Protein AF-A0A0L6JPK9-F1 (afdb_monomer_lite)

Radius of gyration: 35.81 Å; chains: 1; bounding box: 74×45×93 Å

Foldseek 3Di:
DPPPPVVVVVVVVVVVVVVVVVVVVVVVVVVVVVVVVVVVVVVVVVVVVVVVVVVVVVVVVCCPPPVVVVVCCCPPVVDDPPPDDDDDDPDD

Sequence (92 aa):
MKKKKKSKFWFIVIALILLYSGYISYSLKGLLDSKKEQHNDLQNKISLQKKQKAELEKQMKNINSDEYIEKVAREKLGMVKKNERVYVDVNR

Structure (mmCIF, N/CA/C/O backbone):
data_AF-A0A0L6JPK9-F1
#
_entry.id   AF-A0A0L6JPK9-F1
#
loop_
_atom_site.group_PDB
_atom_site.id
_atom_site.type_symbol
_atom_site.label_atom_id
_atom_site.label_alt_id
_atom_site.label_comp_id
_atom_site.label_asym_id
_atom_site.label_entity_id
_atom_site.label_seq_id
_atom_site.pdbx_PDB_ins_code
_atom_site.Cartn_x
_atom_site.Cartn_y
_atom_site.Cartn_z
_atom_site.occupancy
_atom_site.B_iso_or_equiv
_atom_site.auth_seq_id
_atom_site.auth_comp_id
_atom_site.auth_asym_id
_atom_site.auth_atom_id
_atom_site.pdbx_PDB_model_num
ATOM 1 N N . MET A 1 1 ? 35.660 15.924 -53.737 1.00 47.09 1 MET A N 1
ATOM 2 C CA . MET A 1 1 ? 34.224 15.752 -53.394 1.00 47.09 1 MET A CA 1
ATOM 3 C C . MET A 1 1 ? 33.984 14.385 -52.728 1.00 47.09 1 MET A C 1
ATOM 5 O O . MET A 1 1 ? 33.854 13.399 -53.434 1.00 47.09 1 MET A O 1
ATOM 9 N N . LYS A 1 2 ? 33.976 14.268 -51.385 1.00 48.53 2 LYS A N 1
ATOM 10 C CA . LYS A 1 2 ? 33.747 12.975 -50.673 1.00 48.53 2 LYS A CA 1
ATOM 11 C C . LYS A 1 2 ? 32.927 13.105 -49.367 1.00 48.53 2 LYS A C 1
ATOM 13 O O . LYS A 1 2 ? 33.145 12.363 -48.419 1.00 48.53 2 LYS A O 1
ATOM 18 N N . LYS A 1 3 ? 31.964 14.035 -49.287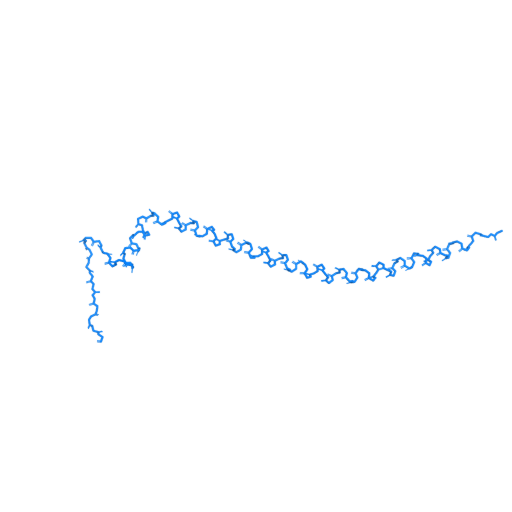 1.00 51.75 3 LYS A N 1
ATOM 19 C CA . LYS A 1 3 ? 31.165 14.261 -48.056 1.00 51.75 3 LYS A CA 1
ATOM 20 C C . LYS A 1 3 ? 29.821 13.507 -47.984 1.00 51.75 3 LYS A C 1
ATOM 22 O O . LYS A 1 3 ? 29.141 13.599 -46.973 1.00 51.75 3 LYS A O 1
ATOM 27 N N . LYS A 1 4 ? 29.440 12.713 -48.996 1.00 53.72 4 LYS A N 1
ATOM 28 C CA . LYS A 1 4 ? 28.116 12.044 -49.038 1.00 53.72 4 LYS A CA 1
ATOM 29 C C . LYS A 1 4 ? 28.044 10.657 -48.362 1.00 53.72 4 LYS A C 1
ATOM 31 O O . LYS A 1 4 ? 26.945 10.176 -48.114 1.00 53.72 4 LYS A O 1
ATOM 36 N N . LYS A 1 5 ? 29.175 10.008 -48.030 1.00 55.06 5 LYS A N 1
ATOM 37 C CA . LYS A 1 5 ? 29.179 8.653 -47.421 1.00 55.06 5 LYS A CA 1
ATOM 38 C C . LYS A 1 5 ? 28.907 8.634 -45.906 1.00 55.06 5 LYS A C 1
ATOM 40 O O . LYS A 1 5 ? 28.292 7.686 -45.433 1.00 55.06 5 LYS A O 1
ATOM 45 N N . LYS A 1 6 ? 29.293 9.679 -45.157 1.00 58.22 6 LYS A N 1
ATOM 46 C CA . LYS A 1 6 ? 29.075 9.741 -43.694 1.00 58.22 6 LYS A CA 1
ATOM 47 C C . LYS A 1 6 ? 27.592 9.853 -43.305 1.00 58.22 6 LYS A C 1
ATOM 49 O O . LYS A 1 6 ? 27.193 9.287 -42.299 1.00 58.22 6 LYS A O 1
ATOM 54 N N . SER A 1 7 ? 26.773 10.516 -44.128 1.00 65.50 7 SER A N 1
ATOM 55 C CA . SER A 1 7 ? 25.329 10.669 -43.884 1.00 65.50 7 SER A CA 1
ATOM 56 C C . SER A 1 7 ? 24.587 9.329 -43.953 1.00 65.50 7 SER A C 1
ATOM 58 O O . SER A 1 7 ? 23.858 8.998 -43.025 1.00 65.50 7 SER A O 1
ATOM 60 N N . LYS A 1 8 ? 24.829 8.510 -44.988 1.00 76.12 8 LYS A N 1
ATOM 61 C CA . LYS A 1 8 ? 24.188 7.187 -45.116 1.00 76.12 8 LYS A CA 1
ATOM 62 C C . LYS A 1 8 ? 24.574 6.233 -43.980 1.00 76.12 8 LYS A C 1
ATOM 64 O O . LYS A 1 8 ? 23.724 5.499 -43.497 1.00 76.12 8 LYS A O 1
ATOM 69 N N . PHE A 1 9 ? 25.829 6.281 -43.527 1.00 83.69 9 PHE A N 1
ATOM 70 C CA . PHE A 1 9 ? 26.279 5.502 -42.371 1.00 83.69 9 PHE A CA 1
ATOM 71 C C . PHE A 1 9 ? 25.569 5.929 -41.079 1.00 83.69 9 PHE A C 1
ATOM 73 O O . PHE A 1 9 ? 25.106 5.080 -40.326 1.00 83.69 9 PHE A O 1
ATOM 80 N N . TRP A 1 10 ? 25.403 7.236 -40.854 1.00 85.69 10 TRP A N 1
ATOM 81 C CA . TRP A 1 10 ? 24.679 7.740 -39.685 1.00 85.69 10 TRP A CA 1
ATOM 82 C C . TRP A 1 10 ? 23.204 7.308 -39.695 1.00 85.69 10 TRP A C 1
ATOM 84 O O . TRP A 1 10 ? 22.692 6.859 -38.673 1.00 85.69 10 TRP A O 1
ATOM 94 N N . PHE A 1 11 ? 22.536 7.335 -40.852 1.00 87.69 11 PHE A N 1
ATOM 95 C CA . PHE A 1 11 ? 21.165 6.824 -40.967 1.00 87.69 11 PHE A CA 1
ATOM 96 C C . PHE A 1 11 ? 21.046 5.341 -40.584 1.00 87.69 11 PHE A C 1
ATOM 98 O O . PHE A 1 11 ? 20.088 4.967 -39.914 1.00 87.69 11 PHE A O 1
ATOM 105 N N . ILE A 1 12 ? 22.032 4.512 -40.938 1.00 89.25 12 ILE A N 1
ATOM 106 C CA . ILE A 1 12 ? 22.064 3.088 -40.562 1.00 89.25 12 ILE A CA 1
ATOM 107 C C . ILE A 1 12 ? 22.246 2.919 -39.048 1.00 89.25 12 ILE A C 1
ATOM 109 O O . ILE A 1 12 ? 21.566 2.101 -38.433 1.00 89.25 12 ILE A O 1
ATOM 113 N N . VAL A 1 13 ? 23.115 3.721 -38.427 1.00 90.62 13 VAL A N 1
ATOM 114 C CA . VAL A 1 13 ? 23.320 3.701 -36.969 1.00 90.62 13 VAL A CA 1
ATOM 115 C C . VAL A 1 13 ? 22.050 4.126 -36.225 1.00 90.62 13 VAL A C 1
ATOM 117 O O . VAL A 1 13 ? 21.654 3.468 -35.268 1.00 90.62 13 VAL A O 1
ATOM 120 N N . ILE A 1 14 ? 21.365 5.176 -36.690 1.00 90.44 14 ILE A N 1
ATOM 121 C CA . ILE A 1 14 ? 20.085 5.618 -36.113 1.00 90.44 14 ILE A CA 1
ATOM 122 C C . ILE A 1 14 ? 19.013 4.535 -36.268 1.00 90.44 14 ILE A C 1
ATOM 124 O O . ILE A 1 14 ? 18.287 4.261 -35.315 1.00 90.44 14 ILE A O 1
ATOM 128 N N . ALA A 1 15 ? 18.934 3.885 -37.431 1.00 90.81 15 ALA A N 1
ATOM 129 C CA . ALA A 1 15 ? 17.985 2.801 -37.662 1.00 90.81 15 ALA A CA 1
ATOM 130 C C . ALA A 1 15 ? 18.222 1.612 -36.714 1.00 90.81 15 ALA A C 1
ATOM 132 O O . ALA A 1 15 ? 17.265 1.080 -36.159 1.00 90.81 15 ALA A O 1
ATOM 133 N N . LEU A 1 16 ? 19.483 1.239 -36.465 1.00 91.56 16 LEU A N 1
ATOM 134 C CA . LEU A 1 16 ? 19.838 0.187 -35.505 1.00 91.56 16 LEU A CA 1
ATOM 135 C C . LEU A 1 16 ? 19.463 0.555 -34.064 1.00 91.56 16 LEU A C 1
ATOM 137 O O . LEU A 1 16 ? 18.926 -0.284 -33.343 1.00 91.56 16 LEU A O 1
ATOM 141 N N . ILE A 1 17 ? 19.690 1.806 -33.654 1.00 91.12 17 ILE A N 1
ATOM 142 C CA . ILE A 1 17 ? 19.300 2.297 -32.323 1.00 91.12 17 ILE A CA 1
ATOM 143 C C . ILE A 1 17 ? 17.775 2.272 -32.162 1.00 91.12 17 ILE A C 1
ATOM 145 O O . ILE A 1 17 ? 17.278 1.838 -31.124 1.00 91.12 17 ILE A O 1
ATOM 149 N N . LEU A 1 18 ? 17.027 2.689 -33.188 1.00 89.81 18 LEU A N 1
ATOM 150 C CA . LEU A 1 18 ? 15.562 2.647 -33.180 1.00 89.81 18 LEU A CA 1
ATOM 151 C C . LEU A 1 18 ? 15.032 1.211 -33.111 1.00 89.81 18 LEU A C 1
ATOM 153 O O . LEU A 1 18 ? 14.115 0.945 -32.337 1.00 89.81 18 LEU A O 1
ATOM 157 N N . LEU A 1 19 ? 15.634 0.276 -33.853 1.00 88.69 19 LEU A N 1
ATOM 158 C CA . LEU A 1 19 ? 15.266 -1.141 -33.790 1.00 88.69 19 LEU A CA 1
ATOM 159 C C . LEU A 1 19 ? 15.508 -1.723 -32.390 1.00 88.69 19 LEU A C 1
ATOM 161 O O . LEU A 1 19 ? 14.638 -2.384 -31.824 1.00 88.69 19 LEU A O 1
ATOM 165 N N . TYR A 1 20 ? 16.676 -1.436 -31.812 1.00 88.06 20 TYR A N 1
ATOM 166 C CA . TYR A 1 20 ? 17.056 -1.903 -30.481 1.00 88.06 20 TYR A CA 1
ATOM 167 C C . TYR A 1 20 ? 16.163 -1.306 -29.382 1.00 88.06 20 TYR A C 1
ATOM 169 O O . TYR A 1 20 ? 15.686 -2.021 -28.500 1.00 88.06 20 TYR A O 1
ATOM 177 N N . SER A 1 21 ? 15.858 -0.009 -29.470 1.00 83.50 21 SER A N 1
ATOM 178 C CA . SER A 1 21 ? 14.944 0.678 -28.552 1.00 83.50 21 SER A CA 1
ATOM 179 C C . SER A 1 21 ? 13.507 0.153 -2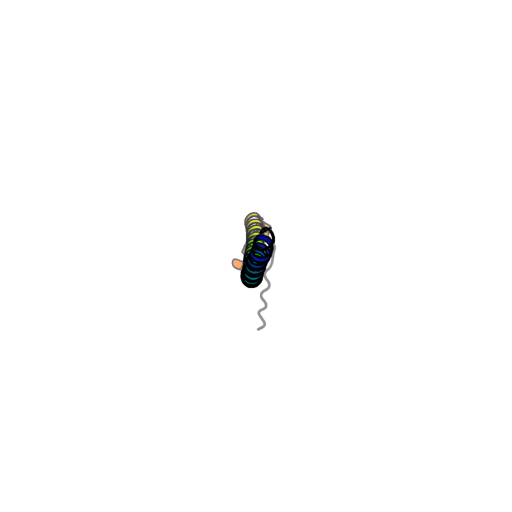8.662 1.00 83.50 21 SER A C 1
ATOM 181 O O . SER A 1 21 ? 12.840 -0.030 -27.640 1.00 83.50 21 SER A O 1
ATOM 183 N N . GLY A 1 22 ? 13.046 -0.162 -29.878 1.00 83.12 22 GLY A N 1
ATOM 184 C CA . GLY A 1 22 ? 11.748 -0.797 -30.110 1.00 83.12 22 GLY A CA 1
ATOM 185 C C . GLY A 1 22 ? 11.651 -2.175 -29.451 1.00 83.12 22 GLY A C 1
ATOM 186 O O . GLY A 1 22 ? 10.665 -2.462 -28.772 1.00 83.12 22 GLY A O 1
ATOM 187 N N . TYR A 1 23 ? 12.705 -2.989 -29.567 1.00 82.38 23 TYR A N 1
ATOM 188 C CA . TYR A 1 23 ? 12.782 -4.308 -28.932 1.00 82.38 23 TYR A CA 1
ATOM 189 C C . TYR A 1 23 ? 12.741 -4.230 -27.396 1.00 82.38 23 TYR A C 1
ATOM 191 O O . TYR A 1 23 ? 11.951 -4.930 -26.760 1.00 82.38 23 TYR A O 1
ATOM 199 N N . ILE A 1 24 ? 13.523 -3.328 -26.792 1.00 78.00 24 ILE A N 1
ATOM 200 C CA . ILE A 1 24 ? 13.523 -3.112 -25.333 1.00 78.00 24 ILE A CA 1
ATOM 201 C C . ILE A 1 24 ? 12.161 -2.609 -24.849 1.00 78.00 24 ILE A C 1
ATOM 203 O O . ILE A 1 24 ? 11.670 -3.031 -23.806 1.00 78.00 24 ILE A O 1
ATOM 207 N N . SER A 1 25 ? 11.518 -1.722 -25.607 1.00 73.31 25 SER A N 1
ATOM 208 C CA . SER A 1 25 ? 10.225 -1.152 -25.218 1.00 73.31 25 SER A CA 1
ATOM 209 C C . SER A 1 25 ? 9.115 -2.201 -25.139 1.00 73.31 25 SER A C 1
ATOM 211 O O . SER A 1 25 ? 8.182 -2.039 -24.355 1.00 73.31 25 SER A O 1
ATOM 213 N N . TYR A 1 26 ? 9.196 -3.271 -25.934 1.00 73.69 26 TYR A N 1
ATOM 214 C CA . TYR A 1 26 ? 8.226 -4.363 -25.885 1.00 73.69 26 TYR A CA 1
ATOM 215 C C . TYR A 1 26 ? 8.426 -5.249 -24.648 1.00 73.69 26 TYR A C 1
ATOM 217 O O . TYR A 1 26 ? 7.461 -5.566 -23.956 1.00 73.69 26 TYR A O 1
ATOM 225 N N . SER A 1 27 ? 9.676 -5.587 -24.313 1.00 69.88 27 SER A N 1
ATOM 226 C CA . SER A 1 27 ? 9.984 -6.425 -23.145 1.00 69.88 27 SER A CA 1
ATOM 227 C C . SER A 1 27 ? 9.771 -5.702 -21.812 1.00 69.88 27 SER A C 1
ATOM 229 O O . SER A 1 27 ? 9.364 -6.323 -20.829 1.00 69.88 27 SER A O 1
ATOM 231 N N . LEU A 1 28 ? 9.980 -4.382 -21.771 1.00 67.19 28 LEU A N 1
ATOM 232 C CA . LEU A 1 28 ? 9.848 -3.594 -20.545 1.00 67.19 28 LEU A CA 1
ATOM 233 C C . LEU A 1 28 ? 8.388 -3.402 -20.102 1.00 67.19 28 LEU A C 1
ATOM 235 O O . LEU A 1 28 ? 8.127 -3.300 -18.906 1.00 67.19 28 LEU A O 1
ATOM 239 N N . LYS A 1 29 ? 7.432 -3.387 -21.043 1.00 71.19 29 LYS A N 1
ATOM 240 C CA . LYS A 1 29 ? 6.001 -3.192 -20.744 1.00 71.19 29 LYS A CA 1
ATOM 241 C C . LYS A 1 29 ? 5.413 -4.340 -19.922 1.00 71.19 29 LYS A C 1
ATOM 243 O O . LYS A 1 29 ? 4.814 -4.082 -18.886 1.00 71.19 29 LYS A O 1
ATOM 248 N N . GLY A 1 30 ? 5.676 -5.591 -20.309 1.00 73.38 30 GLY A N 1
ATOM 249 C CA . GLY A 1 30 ? 5.145 -6.759 -19.593 1.00 73.38 30 GLY A CA 1
ATOM 250 C C . GLY A 1 30 ? 5.633 -6.863 -18.142 1.00 73.38 30 GLY A C 1
ATOM 251 O O . GLY A 1 30 ? 4.859 -7.193 -17.247 1.00 73.38 30 GLY A O 1
ATOM 252 N N . LEU A 1 31 ? 6.900 -6.515 -17.887 1.00 75.38 31 LEU A N 1
ATOM 253 C CA . LEU A 1 31 ? 7.461 -6.479 -16.531 1.00 75.38 31 LEU A CA 1
ATOM 254 C C . LEU A 1 31 ? 6.861 -5.342 -15.686 1.00 75.38 31 LEU A C 1
ATOM 256 O O . LEU A 1 31 ? 6.699 -5.474 -14.472 1.00 75.38 31 LEU A O 1
ATOM 260 N N . LEU A 1 32 ? 6.580 -4.199 -16.316 1.00 77.44 32 LEU A N 1
ATOM 261 C CA . LEU A 1 32 ? 6.013 -3.044 -15.631 1.00 77.44 32 LEU A CA 1
ATOM 262 C C . LEU A 1 32 ? 4.567 -3.316 -15.207 1.00 77.44 32 LEU A C 1
ATOM 264 O O . LEU A 1 32 ? 4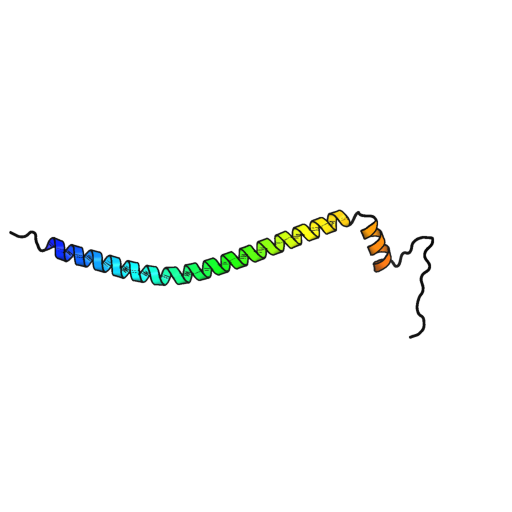.201 -2.989 -14.079 1.00 77.44 32 LEU A O 1
ATOM 268 N N . ASP A 1 33 ? 3.779 -3.947 -16.077 1.00 77.44 33 ASP A N 1
ATOM 269 C CA . ASP A 1 33 ? 2.380 -4.272 -15.805 1.00 77.44 33 ASP A CA 1
ATOM 270 C C . ASP A 1 33 ? 2.261 -5.277 -14.654 1.00 77.44 33 ASP A C 1
ATOM 272 O O . ASP A 1 33 ? 1.531 -5.022 -13.694 1.00 77.44 33 ASP A O 1
ATOM 276 N N . SER A 1 34 ? 3.075 -6.341 -14.651 1.00 74.94 34 SER A N 1
ATOM 277 C CA . SER A 1 34 ? 3.068 -7.316 -13.553 1.00 74.94 34 SER A CA 1
ATOM 278 C C . SER A 1 34 ? 3.506 -6.698 -12.219 1.00 74.94 34 SER A C 1
ATOM 280 O O . SER A 1 34 ? 2.911 -6.967 -11.174 1.00 74.94 34 SER A O 1
ATOM 282 N N . LYS A 1 35 ? 4.519 -5.818 -12.230 1.00 75.31 35 LYS A N 1
ATOM 283 C CA . LYS A 1 35 ? 4.934 -5.082 -11.026 1.00 75.31 35 LYS A CA 1
ATOM 284 C C . LYS A 1 35 ? 3.854 -4.122 -10.541 1.00 75.31 35 LYS A C 1
ATOM 286 O O . LYS A 1 35 ? 3.703 -3.949 -9.332 1.00 75.31 35 LYS A O 1
ATOM 291 N N . LYS A 1 36 ? 3.114 -3.491 -11.452 1.00 83.94 36 LYS A N 1
ATOM 292 C CA . LYS A 1 36 ? 2.042 -2.551 -11.113 1.00 83.94 36 LYS A CA 1
ATOM 293 C C . LYS A 1 36 ? 0.848 -3.268 -10.491 1.00 83.94 36 LYS A C 1
ATOM 295 O O . LYS A 1 36 ? 0.309 -2.775 -9.502 1.00 83.94 36 LYS A O 1
ATOM 300 N N . GLU A 1 37 ? 0.482 -4.440 -11.004 1.00 84.25 37 GLU A N 1
ATOM 301 C CA . GLU A 1 37 ? -0.544 -5.290 -10.393 1.00 84.25 37 GLU A CA 1
ATOM 302 C C . GLU A 1 37 ? -0.14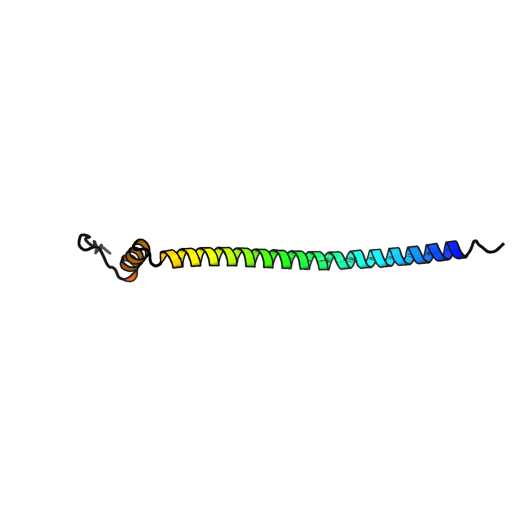3 -5.743 -8.990 1.00 84.25 37 GLU A C 1
ATOM 304 O O . GLU A 1 37 ? -0.903 -5.541 -8.045 1.00 84.25 37 GLU A O 1
ATOM 309 N N . GLN A 1 38 ? 1.077 -6.266 -8.823 1.00 83.00 38 GLN A N 1
ATOM 310 C CA . GLN A 1 38 ? 1.583 -6.675 -7.507 1.00 83.00 38 GLN A CA 1
ATOM 311 C C . GLN A 1 38 ? 1.609 -5.508 -6.517 1.00 83.00 38 GLN A C 1
ATOM 313 O O . GLN A 1 38 ? 1.222 -5.660 -5.359 1.00 83.00 38 GLN A O 1
ATOM 318 N N . HIS A 1 39 ? 2.034 -4.326 -6.968 1.00 87.00 39 HIS A N 1
ATOM 319 C CA . HIS A 1 39 ? 2.033 -3.127 -6.141 1.00 87.00 39 HIS A CA 1
ATOM 320 C C . HIS A 1 39 ? 0.612 -2.725 -5.724 1.00 87.00 39 HIS A C 1
ATOM 322 O O . HIS A 1 39 ? 0.385 -2.407 -4.558 1.00 87.00 39 HIS A O 1
ATOM 328 N N . ASN A 1 40 ? -0.353 -2.761 -6.645 1.00 90.12 40 ASN A N 1
ATOM 329 C CA . ASN A 1 40 ? -1.746 -2.445 -6.335 1.00 90.12 40 ASN A CA 1
ATOM 330 C C . ASN A 1 40 ? -2.370 -3.456 -5.365 1.00 90.12 40 ASN A C 1
ATOM 332 O O . ASN A 1 40 ? -3.043 -3.047 -4.422 1.00 90.12 40 ASN A O 1
ATOM 336 N N . ASP A 1 41 ? -2.118 -4.753 -5.544 1.00 91.50 41 ASP A N 1
ATOM 337 C CA . ASP A 1 41 ? -2.599 -5.790 -4.625 1.00 91.50 41 ASP A CA 1
ATOM 338 C C . ASP A 1 41 ? -2.014 -5.613 -3.213 1.00 91.50 41 ASP A C 1
ATOM 340 O O . ASP A 1 41 ? -2.741 -5.619 -2.217 1.00 91.50 41 ASP A O 1
ATOM 344 N N . LEU A 1 42 ? -0.707 -5.349 -3.116 1.00 89.94 42 LEU A N 1
ATOM 345 C CA . LEU A 1 42 ? -0.047 -5.044 -1.845 1.00 89.94 42 LEU A CA 1
ATOM 346 C C . LEU A 1 42 ? -0.626 -3.787 -1.184 1.00 89.94 42 LEU A C 1
ATOM 348 O O . LEU A 1 42 ? -0.911 -3.805 0.013 1.00 89.94 42 LEU A O 1
ATOM 352 N N . GLN A 1 43 ? -0.852 -2.712 -1.942 1.00 91.81 43 GLN A N 1
ATOM 353 C CA . GLN A 1 43 ? -1.481 -1.494 -1.420 1.00 91.81 43 GLN A CA 1
ATOM 354 C C . GLN A 1 43 ? -2.907 -1.753 -0.926 1.00 91.81 43 GLN A C 1
ATOM 356 O O . GLN A 1 43 ? -3.280 -1.289 0.155 1.00 91.81 43 GLN A O 1
ATOM 361 N N . ASN A 1 44 ? -3.688 -2.550 -1.657 1.00 93.00 44 ASN A N 1
ATOM 362 C CA . ASN A 1 44 ? -5.032 -2.939 -1.243 1.00 93.00 44 ASN A CA 1
ATOM 363 C C . ASN A 1 44 ? -4.997 -3.726 0.071 1.00 93.00 44 ASN A C 1
ATOM 365 O O . ASN A 1 44 ? -5.734 -3.384 1.000 1.00 93.00 44 ASN A O 1
ATOM 369 N N . LYS A 1 45 ? -4.092 -4.702 0.201 1.00 92.44 45 LYS A N 1
ATOM 370 C CA . LYS A 1 45 ? -3.884 -5.469 1.440 1.00 92.44 45 LYS A CA 1
ATOM 371 C C . LYS A 1 45 ? -3.496 -4.572 2.614 1.00 92.44 45 LYS A C 1
ATOM 373 O O . LYS A 1 45 ? -4.106 -4.674 3.675 1.00 92.44 45 LYS A O 1
ATOM 378 N N . ILE A 1 46 ? -2.563 -3.639 2.414 1.00 93.44 46 ILE A N 1
ATOM 379 C CA . ILE A 1 46 ? -2.169 -2.659 3.440 1.00 93.44 46 ILE A CA 1
ATOM 380 C C . ILE A 1 46 ? -3.369 -1.800 3.854 1.00 93.44 46 ILE A C 1
ATOM 382 O O . ILE A 1 46 ? -3.575 -1.549 5.042 1.00 93.44 46 ILE A O 1
ATOM 386 N N . SER A 1 47 ? -4.177 -1.348 2.893 1.00 92.88 47 SER A N 1
ATOM 387 C CA . SER A 1 47 ? -5.358 -0.526 3.173 1.00 92.88 47 SER A CA 1
ATOM 388 C C . SER A 1 47 ? -6.408 -1.291 3.986 1.00 92.88 47 SER A C 1
ATOM 390 O O . SER A 1 47 ? -6.963 -0.748 4.943 1.00 92.88 47 SER A O 1
ATOM 392 N N . LEU A 1 48 ? -6.628 -2.569 3.660 1.00 93.38 48 LEU A N 1
ATOM 393 C CA . LEU A 1 48 ? -7.561 -3.444 4.359 1.00 93.38 48 LEU A CA 1
ATOM 394 C C . LEU A 1 48 ? -7.081 -3.718 5.786 1.00 93.38 48 LEU A C 1
ATOM 396 O O . LEU A 1 48 ? -7.845 -3.541 6.731 1.00 93.38 48 LEU A O 1
ATOM 400 N N . GLN A 1 49 ? -5.803 -4.061 5.953 1.00 88.81 49 GLN A N 1
ATOM 401 C CA . GLN A 1 49 ? -5.200 -4.284 7.267 1.00 88.81 49 GLN A CA 1
ATOM 402 C C . GLN A 1 49 ? -5.240 -3.023 8.137 1.00 88.81 49 GLN A C 1
ATOM 404 O O . GLN A 1 49 ? -5.520 -3.108 9.329 1.00 88.81 49 GLN A O 1
ATOM 409 N N . LYS A 1 50 ? -5.022 -1.834 7.558 1.00 92.31 50 LYS A N 1
ATOM 410 C CA . LYS A 1 50 ? -5.172 -0.561 8.282 1.00 92.31 50 LYS A CA 1
ATOM 411 C C . LYS A 1 50 ? -6.608 -0.326 8.745 1.00 92.31 50 LYS A C 1
ATOM 413 O O . LYS A 1 50 ? -6.800 0.103 9.879 1.00 92.31 50 LYS A O 1
ATOM 418 N N . LYS A 1 51 ? -7.606 -0.622 7.903 1.00 92.06 51 LYS A N 1
ATOM 419 C CA . LYS A 1 51 ? -9.024 -0.533 8.288 1.00 92.06 51 LYS A CA 1
ATOM 420 C C . LYS A 1 51 ? -9.357 -1.501 9.421 1.00 92.06 51 LYS A C 1
ATOM 422 O O . LYS A 1 51 ? -9.916 -1.070 10.422 1.00 92.06 51 LYS A O 1
ATOM 427 N N . GLN A 1 52 ? -8.943 -2.762 9.298 1.00 90.69 52 GLN A N 1
ATOM 428 C CA . GLN A 1 52 ? -9.129 -3.773 10.343 1.00 90.69 52 GLN A CA 1
ATOM 429 C C . GLN A 1 52 ? -8.468 -3.351 11.656 1.00 90.69 52 GLN A C 1
ATOM 431 O O . GLN A 1 52 ? -9.085 -3.431 12.711 1.00 90.69 52 GLN A O 1
ATOM 436 N N . LYS A 1 53 ? -7.236 -2.834 11.600 1.00 88.69 53 LYS A N 1
ATOM 437 C CA . LYS A 1 53 ? -6.546 -2.315 12.782 1.00 88.69 53 LYS A CA 1
ATOM 438 C C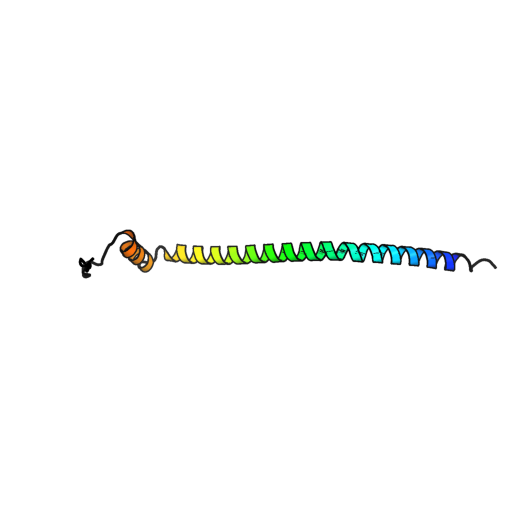 . LYS A 1 53 ? -7.324 -1.171 13.436 1.00 88.69 53 LYS A C 1
ATOM 440 O O . LYS A 1 53 ? -7.514 -1.197 14.645 1.00 88.69 53 LYS A O 1
ATOM 445 N N . ALA A 1 54 ? -7.797 -0.198 12.658 1.00 89.38 54 ALA A N 1
ATOM 446 C CA . ALA A 1 54 ? -8.581 0.919 13.186 1.00 89.38 54 ALA A CA 1
ATOM 447 C C . ALA A 1 54 ? -9.906 0.454 13.817 1.00 89.38 54 ALA A C 1
ATOM 449 O O . ALA A 1 54 ? -10.334 0.988 14.840 1.00 89.38 54 ALA A O 1
ATOM 450 N N . GLU A 1 55 ? -10.546 -0.560 13.234 1.00 86.06 55 GLU A N 1
ATOM 451 C CA . GLU A 1 55 ? -11.759 -1.161 13.780 1.00 86.06 55 GLU A CA 1
ATOM 452 C C . GLU A 1 55 ? -11.489 -1.894 15.100 1.00 86.06 55 GLU A C 1
ATOM 454 O O . GLU A 1 55 ? -12.201 -1.669 16.077 1.00 86.06 55 GLU A O 1
ATOM 459 N N . LEU A 1 56 ? -10.416 -2.685 15.171 1.00 85.50 56 LEU A N 1
ATOM 460 C CA . LEU A 1 56 ? -9.982 -3.351 16.401 1.00 85.50 56 LEU A CA 1
ATOM 461 C C . LEU A 1 56 ? -9.587 -2.348 17.491 1.00 85.50 56 LEU A C 1
ATOM 463 O O . LEU A 1 56 ? -9.943 -2.536 18.648 1.00 85.50 56 LEU A O 1
ATOM 467 N N . GLU A 1 57 ? -8.913 -1.249 17.147 1.00 83.69 57 GLU A N 1
ATOM 468 C CA . GLU A 1 57 ? -8.603 -0.173 18.099 1.00 83.69 57 GLU A CA 1
ATOM 469 C C . GLU A 1 57 ? -9.874 0.502 18.629 1.00 83.69 57 GLU A C 1
ATOM 471 O O . GLU A 1 57 ? -9.964 0.818 19.817 1.00 83.69 57 GLU A O 1
ATOM 476 N N . LYS A 1 58 ? -10.884 0.698 17.773 1.00 82.62 58 LYS A N 1
ATOM 477 C CA . LYS A 1 58 ? -12.191 1.215 18.192 1.00 82.62 58 LYS A CA 1
ATOM 478 C C . LYS A 1 58 ? -12.902 0.229 19.119 1.00 82.62 58 LYS A C 1
ATOM 480 O O . LYS A 1 58 ? -13.437 0.647 20.142 1.00 82.62 58 LYS A O 1
ATOM 485 N N . GLN A 1 59 ? -12.866 -1.064 18.798 1.00 77.19 59 GLN A N 1
ATOM 486 C CA . GLN A 1 59 ? -13.388 -2.109 19.675 1.00 77.19 59 GLN A CA 1
ATOM 487 C C . GLN A 1 59 ? -12.657 -2.100 21.018 1.00 77.19 59 GLN A C 1
ATOM 489 O O . GLN A 1 59 ? -13.322 -2.032 22.040 1.00 77.19 59 GLN A O 1
ATOM 494 N N . MET A 1 60 ? -11.321 -2.046 21.041 1.00 74.50 60 MET A N 1
ATOM 495 C CA . MET A 1 60 ? -10.534 -1.975 22.279 1.00 74.50 60 MET A CA 1
ATOM 496 C C . MET A 1 60 ? -10.859 -0.754 23.138 1.00 74.50 60 MET A C 1
ATOM 498 O O . MET A 1 60 ? -10.949 -0.880 24.354 1.00 74.50 60 MET A O 1
ATOM 502 N N . LYS A 1 61 ? -11.069 0.420 22.537 1.00 72.75 61 LYS A N 1
ATOM 503 C CA . LYS A 1 61 ? -11.521 1.603 23.289 1.00 72.75 61 LYS A CA 1
ATOM 504 C C . LYS A 1 61 ? -12.898 1.390 23.913 1.00 72.75 61 LYS A C 1
ATOM 506 O O . LYS A 1 61 ? -13.138 1.845 25.026 1.00 72.75 61 LYS A O 1
ATOM 511 N N . ASN A 1 62 ? -13.767 0.667 23.216 1.00 67.94 62 ASN A N 1
ATOM 512 C CA . ASN A 1 62 ? -15.107 0.343 23.684 1.00 67.94 62 ASN A CA 1
ATOM 513 C C . ASN A 1 62 ? -15.146 -0.879 24.618 1.00 67.94 62 ASN A C 1
ATOM 515 O O . ASN A 1 62 ? -16.168 -1.086 25.253 1.00 67.94 62 ASN A O 1
ATOM 519 N N . ILE A 1 63 ? -14.067 -1.665 24.758 1.00 65.06 63 ILE A N 1
ATOM 520 C CA . ILE A 1 63 ? -14.015 -2.812 25.688 1.00 65.06 63 ILE A CA 1
ATOM 521 C C . ILE A 1 63 ? -14.250 -2.368 27.139 1.00 65.06 63 ILE A C 1
ATOM 523 O O . ILE A 1 63 ? -14.829 -3.111 27.924 1.00 65.06 63 ILE A O 1
ATOM 527 N N . ASN A 1 64 ? -13.831 -1.149 27.482 1.00 64.50 64 ASN A N 1
ATOM 528 C CA . ASN A 1 64 ? -14.031 -0.572 28.810 1.00 64.50 64 ASN A CA 1
ATOM 529 C C . ASN A 1 64 ? -15.351 0.204 28.937 1.00 64.50 64 ASN A C 1
ATOM 531 O O . ASN A 1 64 ? -15.547 0.879 29.944 1.00 64.50 64 ASN A O 1
ATOM 535 N N . SER A 1 65 ? -16.230 0.180 27.926 1.00 72.50 65 SER A N 1
ATOM 536 C CA . SER A 1 65 ? -17.562 0.759 28.078 1.00 72.50 65 SER A CA 1
ATOM 537 C C . SER A 1 65 ? -18.453 -0.196 28.867 1.00 72.50 65 SER A C 1
ATOM 539 O O . SER A 1 65 ? -18.406 -1.416 28.678 1.00 72.50 65 SER A O 1
ATOM 541 N N . ASP A 1 66 ? -19.306 0.367 29.722 1.00 71.38 66 ASP A N 1
ATOM 542 C CA . ASP A 1 66 ? -20.283 -0.398 30.505 1.00 71.38 66 ASP A CA 1
ATOM 543 C C . ASP A 1 66 ? -21.151 -1.296 29.611 1.00 71.38 66 ASP A C 1
ATOM 545 O O . ASP A 1 66 ? -21.511 -2.405 29.992 1.00 71.38 66 ASP A O 1
ATOM 549 N N . GLU A 1 67 ? -21.421 -0.857 28.381 1.00 76.00 67 GLU A N 1
ATOM 550 C CA . GLU A 1 67 ? -22.212 -1.572 27.380 1.00 76.00 67 GLU A CA 1
ATOM 551 C C . GLU A 1 67 ? -21.523 -2.856 26.884 1.00 76.00 67 GLU A C 1
ATOM 553 O O . GLU A 1 67 ? -22.167 -3.898 26.736 1.00 76.00 67 GLU A O 1
ATOM 558 N N . TYR A 1 68 ? -20.202 -2.818 26.666 1.00 76.81 68 TYR A N 1
ATOM 559 C CA . TYR A 1 68 ? -19.433 -4.003 26.285 1.00 76.81 68 TYR A CA 1
ATOM 560 C C . TYR A 1 68 ? -19.286 -4.974 27.461 1.00 76.81 68 TYR A C 1
ATOM 562 O O . TYR A 1 68 ? -19.425 -6.185 27.279 1.00 76.81 68 TYR A O 1
ATOM 570 N N . ILE A 1 69 ? -19.067 -4.453 28.672 1.00 73.56 69 ILE A N 1
ATOM 571 C CA . ILE A 1 69 ? -19.002 -5.255 29.899 1.00 73.56 69 ILE A CA 1
ATOM 572 C C . ILE A 1 69 ? -20.347 -5.944 30.156 1.00 73.56 69 ILE A C 1
ATOM 574 O O . ILE A 1 69 ? -20.373 -7.150 30.388 1.00 73.56 69 ILE A O 1
ATOM 578 N N . GLU A 1 70 ? -21.464 -5.224 30.045 1.00 78.88 70 GLU A N 1
ATOM 579 C CA . GLU A 1 70 ? -22.821 -5.763 30.191 1.00 78.88 70 GLU A CA 1
ATOM 580 C C . GLU A 1 70 ? -23.112 -6.837 29.131 1.00 78.88 70 GLU A C 1
ATOM 582 O O . GLU A 1 70 ? -23.662 -7.893 29.454 1.00 78.88 70 GLU A O 1
ATOM 587 N N . LYS A 1 71 ? -22.678 -6.625 27.881 1.00 81.06 71 LYS A N 1
ATOM 588 C CA . LYS A 1 71 ? -22.817 -7.615 26.806 1.00 81.06 71 LYS A CA 1
ATOM 589 C C . LYS A 1 71 ? -22.022 -8.890 27.087 1.00 81.06 71 LYS A C 1
ATOM 591 O O . LYS A 1 71 ? -22.580 -9.981 27.007 1.00 81.06 71 LYS A O 1
ATOM 596 N N . VAL A 1 72 ? -20.747 -8.775 27.461 1.00 81.38 72 VAL A N 1
ATOM 597 C CA . VAL A 1 72 ? -19.908 -9.936 27.806 1.00 81.38 72 VAL A CA 1
ATOM 598 C C . VAL A 1 72 ? -20.436 -10.643 29.057 1.00 81.38 72 VAL A C 1
ATOM 600 O O . VAL A 1 72 ? -20.447 -11.873 29.099 1.00 81.38 72 VAL A O 1
ATOM 603 N N . ALA A 1 73 ? -20.916 -9.897 30.052 1.00 81.69 73 ALA A N 1
ATOM 604 C CA . ALA A 1 73 ? -21.506 -10.453 31.263 1.00 81.69 73 ALA A CA 1
ATOM 605 C C . ALA A 1 73 ? -22.780 -11.259 30.954 1.00 81.69 73 ALA A C 1
ATOM 607 O O . ALA A 1 73 ? -22.926 -12.373 31.456 1.00 81.69 73 ALA A O 1
ATOM 608 N N . ARG A 1 74 ? -23.656 -10.769 30.066 1.00 84.25 74 ARG A N 1
ATOM 609 C CA . ARG A 1 74 ? -24.839 -11.518 29.612 1.00 84.25 74 ARG A CA 1
ATOM 610 C C . ARG A 1 74 ? -24.481 -12.726 28.743 1.00 84.25 74 ARG A C 1
ATOM 612 O O . ARG A 1 74 ? -24.966 -13.820 29.006 1.00 84.25 74 ARG A O 1
ATOM 619 N N . GLU A 1 75 ? -23.636 -12.547 27.727 1.00 82.12 75 GLU A N 1
ATOM 620 C CA . GLU A 1 75 ? -23.355 -13.583 26.718 1.00 82.12 75 GLU A CA 1
ATOM 621 C C . GLU A 1 75 ? -22.410 -14.681 27.221 1.00 82.12 75 GLU A C 1
ATOM 623 O O . GLU A 1 75 ? -22.617 -15.853 26.915 1.00 82.12 75 GLU A O 1
ATOM 628 N N . LYS A 1 76 ? -21.360 -14.322 27.973 1.00 83.06 76 LYS A N 1
ATOM 629 C CA . LYS A 1 76 ? -20.340 -15.281 28.433 1.00 83.06 76 LYS A CA 1
ATOM 630 C C . LYS A 1 76 ? -20.533 -15.748 29.868 1.00 83.06 76 LYS A C 1
ATOM 632 O O . LYS A 1 76 ? -20.147 -16.870 30.176 1.00 83.06 76 LYS A O 1
ATOM 637 N N . LEU A 1 77 ? -21.066 -14.895 30.744 1.00 81.25 77 LEU A N 1
ATOM 638 C CA . LEU A 1 77 ? -21.203 -15.198 32.175 1.00 81.25 77 LEU A CA 1
ATOM 639 C C . LEU A 1 77 ? -22.653 -15.482 32.594 1.00 81.25 77 LEU A C 1
ATOM 641 O O . LEU A 1 77 ? -22.877 -15.856 33.742 1.00 81.25 77 LEU A O 1
ATOM 645 N N . GLY A 1 78 ? -23.634 -15.299 31.700 1.00 80.44 78 GLY A N 1
ATOM 646 C CA . GLY A 1 78 ? -25.057 -15.471 32.016 1.00 80.44 78 GLY A CA 1
ATOM 647 C C . GLY A 1 78 ? -25.561 -14.521 33.108 1.00 80.44 78 GLY A C 1
ATOM 648 O O . GLY A 1 78 ? -26.574 -14.795 33.749 1.00 80.44 78 GLY A O 1
ATOM 649 N N . MET A 1 79 ? -24.840 -13.427 33.362 1.00 81.38 79 MET A N 1
ATOM 650 C CA . MET A 1 79 ? -25.186 -12.458 34.394 1.00 81.38 79 MET A CA 1
ATOM 651 C C . MET A 1 79 ? -26.352 -11.590 33.929 1.00 81.38 79 MET A C 1
ATOM 653 O O . MET A 1 79 ? -26.376 -11.115 32.797 1.00 81.38 79 MET A O 1
ATOM 657 N N . VAL A 1 80 ? -27.292 -11.336 34.834 1.00 81.50 80 VAL A N 1
ATOM 658 C CA . VAL A 1 80 ? -28.454 -10.467 34.614 1.00 81.50 80 VAL A CA 1
ATOM 659 C C . VAL A 1 80 ? -28.491 -9.365 35.665 1.00 81.50 80 VAL A C 1
ATOM 661 O O . VAL A 1 80 ? -27.951 -9.527 36.764 1.00 81.50 80 VAL A O 1
ATOM 664 N N . LYS A 1 81 ? -29.107 -8.219 35.351 1.00 79.00 81 LYS A N 1
ATOM 665 C CA . LYS A 1 81 ? -29.251 -7.141 36.341 1.00 79.00 81 LYS A CA 1
ATOM 666 C C . LYS A 1 81 ? -30.109 -7.624 37.511 1.00 79.00 81 LYS A C 1
ATOM 668 O O . LYS A 1 81 ? -30.988 -8.464 37.347 1.00 79.00 81 LYS A O 1
ATOM 673 N N . LYS A 1 82 ? -29.904 -7.031 38.693 1.00 77.81 82 LYS A N 1
ATOM 674 C CA . LYS A 1 82 ? -30.585 -7.403 39.952 1.00 77.81 82 LYS A CA 1
ATOM 675 C C . LYS A 1 82 ? -32.123 -7.477 39.844 1.00 77.81 82 LYS A C 1
ATOM 677 O O . LYS A 1 82 ? -32.747 -8.171 40.636 1.00 77.81 82 LYS A O 1
ATOM 682 N N . ASN A 1 83 ? -32.715 -6.787 38.866 1.00 79.94 83 ASN A N 1
ATOM 683 C CA . ASN A 1 83 ? -34.161 -6.712 38.641 1.00 79.94 83 ASN A CA 1
ATOM 684 C C . ASN A 1 83 ? -34.640 -7.439 37.358 1.00 79.94 83 ASN A C 1
ATOM 686 O O . ASN A 1 83 ? -35.799 -7.284 36.982 1.00 79.94 83 ASN A O 1
ATOM 690 N N . GLU A 1 84 ? -33.786 -8.205 36.670 1.00 79.50 84 GLU A N 1
ATOM 691 C CA . GLU A 1 84 ? -34.138 -8.990 35.472 1.00 79.50 84 GLU A CA 1
ATOM 692 C C . GLU A 1 84 ? -34.451 -10.457 35.840 1.00 79.50 84 GLU A C 1
ATOM 694 O O . GLU A 1 84 ? -33.832 -11.028 36.737 1.00 79.50 84 GLU A O 1
ATOM 699 N N . ARG A 1 85 ? -35.420 -11.086 35.153 1.00 78.56 85 ARG A N 1
ATOM 700 C CA . ARG A 1 85 ? -35.781 -12.509 35.334 1.00 78.56 85 ARG A CA 1
ATOM 701 C C . ARG A 1 85 ? -35.375 -13.314 34.100 1.00 78.56 85 ARG A C 1
ATOM 703 O O . ARG A 1 85 ? -35.718 -12.930 32.986 1.00 78.56 85 ARG A O 1
ATOM 710 N N . VAL A 1 86 ? -34.679 -14.432 34.306 1.00 75.88 86 VAL A N 1
ATOM 711 C CA . VAL A 1 86 ? -34.285 -15.366 33.238 1.00 75.88 86 VAL A CA 1
ATOM 712 C C . VAL A 1 86 ? -35.429 -16.348 32.982 1.00 75.88 86 VAL A C 1
ATOM 714 O O . VAL A 1 86 ? -35.872 -17.023 33.909 1.00 75.88 86 VAL A O 1
ATOM 717 N N . TYR A 1 87 ? -35.889 -16.444 31.734 1.00 79.81 87 TYR A N 1
ATOM 718 C CA . TYR A 1 87 ? -36.820 -17.483 31.290 1.00 79.81 87 TYR A CA 1
ATOM 719 C C . TYR A 1 87 ? -36.031 -18.542 30.523 1.00 79.81 87 TYR A C 1
ATOM 721 O O . TYR A 1 87 ? -35.392 -18.227 29.521 1.00 79.81 87 TYR A O 1
ATOM 729 N N . VAL A 1 88 ? -36.053 -19.784 31.004 1.00 76.69 88 VAL A N 1
ATOM 730 C CA . VAL A 1 88 ? -35.464 -20.932 30.306 1.00 76.69 88 VAL A CA 1
ATOM 731 C C . VAL A 1 88 ? -36.618 -21.761 29.766 1.00 76.69 88 VAL A C 1
ATOM 733 O O . VAL A 1 88 ? -37.458 -22.215 30.542 1.00 76.69 88 VAL A O 1
ATOM 736 N N . ASP A 1 89 ? 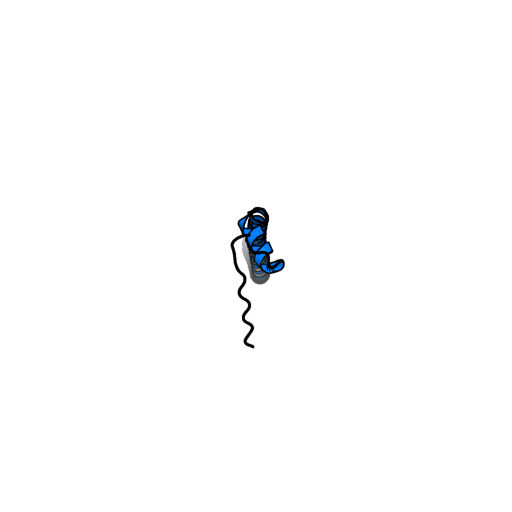-36.692 -21.907 28.445 1.00 81.50 89 ASP A N 1
ATOM 737 C CA . ASP A 1 89 ? -37.692 -22.766 27.819 1.00 81.50 89 ASP A CA 1
ATOM 738 C C . ASP A 1 89 ? -37.318 -24.234 28.069 1.00 81.50 89 ASP A C 1
ATOM 740 O O . ASP A 1 89 ? -36.250 -24.694 27.663 1.00 81.50 89 ASP A O 1
ATOM 744 N N . VAL A 1 90 ? -38.172 -24.940 28.808 1.00 79.50 90 VAL A N 1
ATOM 745 C CA . VAL A 1 90 ? -37.998 -26.348 29.195 1.00 79.50 90 VAL A CA 1
ATOM 746 C C . VAL A 1 90 ? -38.716 -27.316 28.249 1.00 79.50 90 VAL A C 1
ATOM 748 O O . VAL A 1 90 ? -38.625 -28.523 28.450 1.00 79.50 90 VAL A O 1
ATOM 751 N N . ASN A 1 91 ? -39.393 -26.825 27.205 1.00 72.94 91 ASN A N 1
ATOM 752 C CA . ASN A 1 91 ? -40.008 -27.680 26.191 1.00 72.94 91 ASN A CA 1
ATOM 753 C C . ASN A 1 91 ? -39.032 -27.947 25.040 1.00 72.94 91 ASN A C 1
ATOM 755 O O . ASN A 1 91 ? -38.992 -27.213 24.050 1.00 72.94 91 ASN A O 1
ATOM 759 N N . ARG A 1 92 ? -38.268 -29.036 25.147 1.00 57.62 92 ARG A N 1
ATOM 760 C CA . ARG A 1 92 ? -37.597 -29.647 23.998 1.00 57.62 92 ARG A CA 1
ATOM 761 C C . ARG A 1 92 ? -37.649 -31.163 24.056 1.00 57.62 92 ARG A C 1
ATOM 763 O O . ARG A 1 92 ? -37.479 -31.705 25.168 1.00 57.62 92 ARG A O 1
#

Secondary structure (DSSP, 8-state):
---SHHHHHHHHHHHHHHHHHHHHHHHHHHHHHHHHHHHHHHHHHHHHHHHHHHHHHHHHHHHTSHHHHHHHHHHHH----TT---------

pLDDT: mean 79.5, std 10.51, range [47.09, 93.44]

InterPro domains:
  IPR007060 Septum formation initiator FtsL/DivIC [PF04977] (15-91)

Organism: NCBI:txid398512